Protein AF-A0A2M7JSU0-F1 (afdb_monomer)

Sequence (61 aa):
HFDGKLYIGYTANLRSRLREHQSGEVISTKPRRPFELIFYEAYKNKEDAKRRERYFKTGKG

Secondary structure (DSSP, 8-state):
-----------S-HHHHHHHHHHT-STTTGGGPSP--------SSHHHHHHHHHHHHT---

pLDDT: mean 81.37, std 9.95, range [44.44, 89.88]

Mean predicted aligned error: 6.25 Å

Foldseek 3Di:
DAPPDDDQDDDPDPVVVQVCLQVLVPVVNSVNDDDDCPDDDDDPDPVVVVVVSVVVVPPDD

Solvent-accessible surface area (backbone atoms only — not comparable to full-atom values): 4229 Å² total; per-residue (Å²): 124,82,86,88,70,86,84,88,85,88,71,97,46,66,69,62,51,53,49,38,45,61,74,37,74,42,72,93,48,34,87,62,42,79,76,78,89,86,78,88,87,89,63,96,46,71,65,62,46,51,53,51,51,48,55,68,71,62,65,73,125

Radius of gyration: 12.57 Å; Cα contacts (8 Å, |Δi|>4): 34; chains: 1; bounding box: 26×30×30 Å

Structure (mmCIF, N/CA/C/O backbone):
data_AF-A0A2M7JSU0-F1
#
_entry.id   AF-A0A2M7JSU0-F1
#
loop_
_atom_site.group_PDB
_atom_site.id
_atom_site.type_symbol
_atom_site.label_atom_id
_atom_site.label_alt_id
_atom_site.label_comp_id
_atom_site.label_asym_id
_atom_site.label_entity_id
_atom_site.label_seq_id
_atom_site.pdbx_PDB_ins_code
_atom_site.Cartn_x
_atom_site.Cartn_y
_atom_site.Cartn_z
_atom_site.occupancy
_atom_site.B_iso_or_equiv
_atom_site.auth_seq_id
_atom_site.auth_comp_id
_atom_site.auth_asym_id
_atom_site.auth_atom_id
_atom_site.pdbx_PDB_model_num
ATOM 1 N N . HIS A 1 1 ? -15.468 3.747 12.736 1.00 52.34 1 HIS A N 1
ATOM 2 C CA . HIS A 1 1 ? -14.534 4.877 12.906 1.00 52.34 1 HIS A CA 1
ATOM 3 C C . HIS A 1 1 ? -13.605 4.844 11.698 1.00 52.34 1 HIS A C 1
ATOM 5 O O . HIS A 1 1 ? -12.883 3.868 11.560 1.00 52.34 1 HIS A O 1
ATOM 11 N N . PHE A 1 2 ? -13.730 5.789 10.763 1.00 60.03 2 PHE A N 1
ATOM 12 C CA . PHE A 1 2 ? -12.849 5.908 9.592 1.00 60.03 2 PHE A CA 1
ATOM 13 C C . PHE A 1 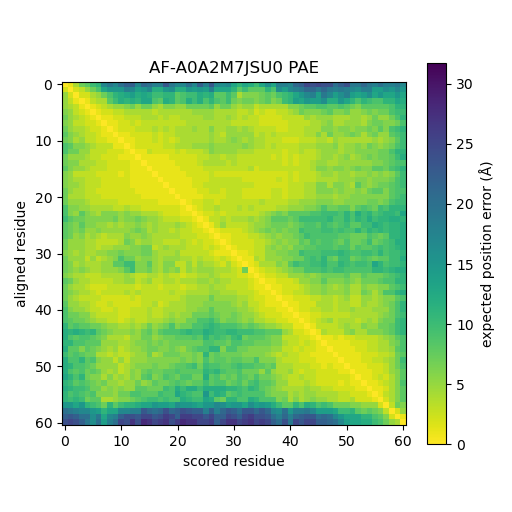2 ? -11.777 6.931 9.966 1.00 60.03 2 PHE A C 1
ATOM 15 O O . PHE A 1 2 ? -12.125 8.050 10.335 1.00 60.03 2 PHE A O 1
ATOM 22 N N . ASP A 1 3 ? -10.497 6.558 9.951 1.00 70.81 3 ASP A N 1
ATOM 23 C CA . ASP A 1 3 ? -9.432 7.425 10.476 1.00 70.81 3 ASP A CA 1
ATOM 24 C C . ASP A 1 3 ? -8.994 8.523 9.492 1.00 70.81 3 ASP A C 1
ATOM 26 O O . ASP A 1 3 ? -8.126 9.327 9.823 1.00 70.81 3 ASP A O 1
ATOM 30 N N . GLY A 1 4 ? -9.578 8.557 8.287 1.00 76.31 4 GLY A N 1
ATOM 31 C CA . GLY A 1 4 ? -9.305 9.553 7.243 1.00 76.31 4 GLY A CA 1
ATOM 32 C C . GLY A 1 4 ? -7.888 9.488 6.666 1.00 76.31 4 GLY A C 1
ATOM 33 O O . GLY A 1 4 ? -7.530 10.290 5.807 1.00 76.31 4 GLY A O 1
ATOM 34 N N . LYS A 1 5 ? -7.060 8.544 7.122 1.00 82.50 5 LYS A N 1
ATOM 35 C CA . LYS A 1 5 ? -5.673 8.407 6.689 1.00 82.50 5 LYS A CA 1
ATOM 36 C C . LYS A 1 5 ? -5.584 7.381 5.574 1.00 82.50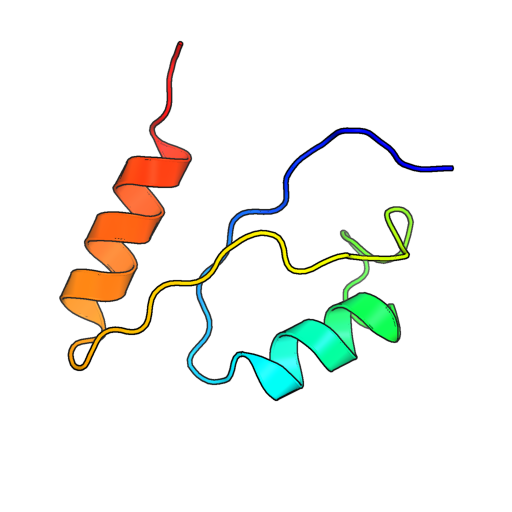 5 LYS A C 1
ATOM 38 O O . LYS A 1 5 ? -6.121 6.279 5.670 1.00 82.50 5 LYS A O 1
ATOM 43 N N . LEU A 1 6 ? -4.784 7.696 4.566 1.00 84.12 6 LEU A N 1
ATOM 44 C CA . LEU A 1 6 ? -4.476 6.761 3.493 1.00 84.12 6 LEU A CA 1
ATOM 45 C C . LEU A 1 6 ? -3.455 5.711 3.953 1.00 84.12 6 LEU A C 1
ATOM 47 O O . LEU A 1 6 ? -2.636 5.938 4.851 1.00 84.12 6 LEU A O 1
ATOM 51 N N . TYR A 1 7 ? -3.528 4.529 3.348 1.00 83.69 7 TYR A N 1
ATOM 52 C CA . TYR A 1 7 ? -2.477 3.521 3.402 1.00 83.69 7 TYR A CA 1
ATOM 53 C C . TYR A 1 7 ? -1.906 3.366 1.995 1.00 83.69 7 TYR A C 1
ATOM 55 O O . TYR A 1 7 ? -2.647 3.111 1.051 1.00 83.69 7 TYR A O 1
ATOM 63 N N . ILE A 1 8 ? -0.590 3.530 1.861 1.00 85.69 8 ILE A N 1
ATOM 64 C CA . ILE A 1 8 ? 0.116 3.423 0.583 1.00 85.69 8 ILE A CA 1
ATOM 65 C C . ILE A 1 8 ? 1.117 2.279 0.703 1.00 85.69 8 ILE A C 1
ATOM 67 O O . ILE A 1 8 ? 1.979 2.279 1.587 1.00 85.69 8 ILE A O 1
ATOM 71 N N . GLY A 1 9 ? 1.004 1.303 -0.193 1.00 84.50 9 GLY A N 1
ATOM 72 C CA . GLY A 1 9 ? 1.877 0.140 -0.225 1.00 84.50 9 GLY A CA 1
ATOM 73 C C . GLY A 1 9 ? 1.914 -0.504 -1.604 1.00 84.50 9 GLY A C 1
ATOM 74 O O . GLY A 1 9 ? 0.999 -0.332 -2.406 1.00 84.50 9 GLY A O 1
ATOM 75 N N . TYR A 1 10 ? 2.959 -1.284 -1.857 1.00 85.88 10 TYR A N 1
ATOM 76 C CA . TYR A 1 10 ? 3.050 -2.173 -3.010 1.00 85.88 10 TYR A CA 1
ATOM 77 C C . TYR A 1 10 ? 2.900 -3.637 -2.590 1.00 85.88 10 TYR A C 1
ATOM 79 O O . TYR A 1 10 ? 3.250 -4.031 -1.477 1.00 85.88 10 TYR A O 1
ATOM 87 N N . THR A 1 11 ? 2.395 -4.463 -3.500 1.00 88.00 11 THR A N 1
ATOM 88 C CA . THR A 1 11 ? 2.294 -5.913 -3.320 1.00 88.00 11 THR A CA 1
ATOM 89 C C . THR A 1 11 ? 2.386 -6.607 -4.673 1.00 88.00 11 THR A C 1
ATOM 91 O O . THR A 1 11 ? 2.004 -6.036 -5.692 1.00 88.00 11 THR A O 1
ATOM 94 N N . ALA A 1 12 ? 2.879 -7.845 -4.686 1.00 89.25 12 ALA A N 1
ATOM 95 C CA . ALA A 1 12 ? 2.794 -8.710 -5.862 1.00 89.25 12 ALA A CA 1
ATOM 96 C C . ALA A 1 12 ? 1.388 -9.316 -6.034 1.00 89.25 12 ALA A C 1
ATOM 98 O O . ALA A 1 12 ? 1.025 -9.730 -7.129 1.00 89.25 12 ALA A O 1
ATOM 99 N N . ASN A 1 13 ? 0.591 -9.365 -4.960 1.00 89.56 13 ASN A N 1
ATOM 100 C CA . ASN A 1 13 ? -0.767 -9.898 -4.975 1.00 89.56 13 ASN A CA 1
ATOM 101 C C . ASN A 1 13 ? -1.717 -8.967 -4.210 1.00 89.56 13 ASN A C 1
ATOM 103 O O . ASN A 1 13 ? -1.729 -8.931 -2.976 1.00 89.56 13 ASN A O 1
A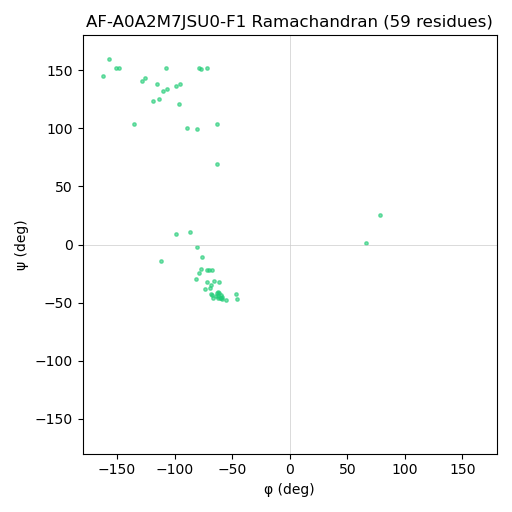TOM 107 N N . LEU A 1 14 ? -2.516 -8.208 -4.965 1.00 88.25 14 LEU A N 1
ATOM 108 C CA . LEU A 1 14 ? -3.482 -7.246 -4.430 1.00 88.25 14 LEU A CA 1
ATOM 109 C C . LEU A 1 14 ? -4.577 -7.923 -3.595 1.00 88.25 14 LEU A C 1
ATOM 111 O O . LEU A 1 14 ? -4.933 -7.426 -2.529 1.00 88.25 14 LEU A O 1
ATOM 115 N N . ARG A 1 15 ? -5.087 -9.074 -4.052 1.00 88.56 15 ARG A N 1
ATOM 116 C CA . ARG A 1 15 ? -6.201 -9.778 -3.396 1.00 88.56 15 ARG A CA 1
ATOM 117 C C . ARG A 1 15 ? -5.793 -10.317 -2.031 1.00 88.56 15 ARG A C 1
ATOM 119 O O . ARG A 1 15 ? -6.520 -10.106 -1.063 1.00 88.56 15 ARG A O 1
ATOM 126 N N . SER A 1 16 ? -4.628 -10.963 -1.946 1.00 89.81 16 SER A N 1
ATOM 127 C CA . SER A 1 16 ? -4.099 -11.451 -0.668 1.00 89.81 16 SER A CA 1
ATOM 128 C C . SER A 1 16 ? -3.872 -10.296 0.301 1.00 89.81 16 SER A C 1
ATOM 130 O O . SER A 1 16 ? -4.368 -10.339 1.421 1.00 89.81 16 SER A O 1
ATOM 132 N N . ARG A 1 17 ? -3.251 -9.209 -0.175 1.00 89.81 17 ARG A N 1
ATOM 133 C CA . ARG A 1 17 ? -2.948 -8.036 0.651 1.00 89.81 17 ARG A CA 1
ATOM 134 C C . ARG A 1 17 ? -4.201 -7.397 1.243 1.00 89.81 17 ARG A C 1
ATOM 136 O O . ARG A 1 17 ? -4.233 -7.096 2.433 1.00 89.81 17 ARG A O 1
ATOM 143 N N . LEU A 1 18 ? -5.241 -7.209 0.430 1.00 88.56 18 LEU A N 1
ATOM 144 C CA . LEU A 1 18 ? -6.526 -6.686 0.899 1.00 88.56 18 LEU A CA 1
ATOM 145 C C . LEU A 1 18 ? -7.167 -7.607 1.934 1.00 88.56 18 LEU A C 1
ATOM 147 O O . LEU A 1 18 ? -7.668 -7.126 2.948 1.00 88.56 18 LEU A O 1
ATOM 151 N N . ARG A 1 19 ? -7.102 -8.925 1.717 1.00 89.69 19 ARG A N 1
ATOM 152 C CA . ARG A 1 19 ? -7.618 -9.907 2.671 1.00 89.69 19 ARG A CA 1
ATOM 153 C C . ARG A 1 19 ? -6.886 -9.834 4.011 1.00 89.69 19 ARG A C 1
ATOM 155 O O . ARG A 1 19 ? -7.564 -9.779 5.026 1.00 89.69 19 ARG A O 1
ATOM 162 N N . GLU A 1 20 ? -5.555 -9.769 4.014 1.00 88.19 20 GLU A N 1
ATOM 163 C CA . GLU A 1 20 ? -4.727 -9.654 5.230 1.00 88.19 20 GLU A CA 1
ATOM 164 C C . GLU A 1 20 ? -5.013 -8.359 6.015 1.00 88.19 20 GLU A C 1
ATOM 166 O O . GLU A 1 20 ? -5.095 -8.348 7.248 1.00 88.19 20 GLU A O 1
ATOM 171 N N . HIS A 1 21 ? -5.186 -7.238 5.306 1.00 86.81 21 HIS A N 1
ATOM 172 C CA . HIS A 1 21 ? -5.534 -5.965 5.937 1.00 86.81 21 HIS A CA 1
ATOM 173 C C . HIS A 1 21 ? -6.954 -5.973 6.508 1.00 86.81 21 HIS A C 1
ATOM 175 O O . HIS A 1 21 ? -7.165 -5.443 7.597 1.00 86.81 21 HIS A O 1
ATOM 181 N N . GLN A 1 22 ? -7.911 -6.611 5.830 1.00 85.06 22 GLN A N 1
ATOM 182 C CA . GLN A 1 22 ? -9.287 -6.731 6.311 1.00 85.06 22 GLN A CA 1
ATOM 183 C C . GLN A 1 22 ? -9.413 -7.741 7.468 1.00 85.06 22 GLN A C 1
ATOM 185 O O . GLN A 1 22 ? -10.120 -7.480 8.445 1.00 85.06 22 GLN A O 1
ATOM 190 N N . SER A 1 23 ? -8.678 -8.859 7.420 1.00 86.94 23 SER A N 1
ATOM 191 C CA . SER A 1 23 ? -8.618 -9.863 8.497 1.00 86.94 23 SER A CA 1
ATOM 192 C C . SER A 1 23 ? -7.924 -9.326 9.751 1.00 86.94 23 SER A C 1
ATOM 194 O O . SER A 1 23 ? -8.199 -9.781 10.861 1.00 86.94 23 SER 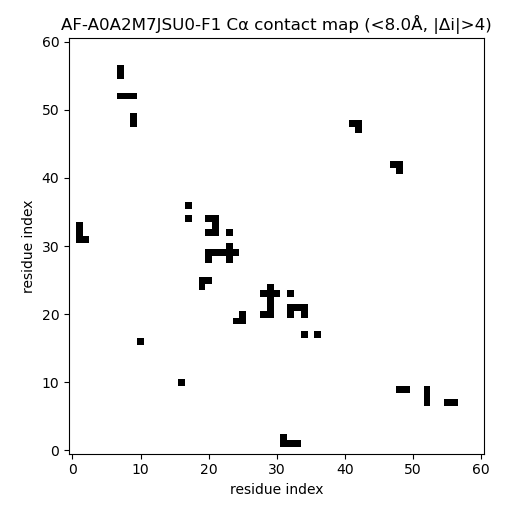A O 1
ATOM 196 N N . GLY A 1 24 ? -7.104 -8.279 9.607 1.00 84.88 24 GLY A N 1
ATOM 197 C CA . GLY A 1 24 ? -6.382 -7.657 10.713 1.00 84.88 24 GLY A CA 1
ATOM 198 C C . GLY A 1 24 ? -5.145 -8.440 11.134 1.00 84.88 24 GLY A C 1
ATOM 199 O O . GLY A 1 24 ? -4.721 -8.323 12.283 1.00 84.88 24 GLY A O 1
ATOM 200 N N . GLU A 1 25 ? -4.572 -9.221 10.221 1.00 86.25 25 GLU A N 1
ATOM 201 C CA . GLU A 1 25 ? -3.325 -9.964 10.441 1.00 86.25 25 GLU A CA 1
ATOM 202 C C . GLU A 1 25 ? -2.104 -9.039 10.472 1.00 86.25 25 GLU A C 1
ATOM 204 O O . GLU A 1 25 ? -1.089 -9.339 11.096 1.00 86.25 25 GLU A O 1
ATOM 209 N N . VAL A 1 26 ? -2.223 -7.847 9.885 1.00 82.88 26 VAL A N 1
ATOM 210 C CA . VAL A 1 26 ? -1.174 -6.828 9.919 1.00 82.88 26 VAL A CA 1
ATOM 211 C C . VAL A 1 26 ? -1.352 -5.928 11.145 1.00 82.88 26 VAL A C 1
ATOM 213 O O . VAL A 1 26 ? -2.137 -4.978 11.111 1.00 82.88 26 VAL A O 1
ATOM 216 N N . ILE A 1 27 ? -0.575 -6.184 12.204 1.00 83.62 27 ILE A N 1
ATOM 217 C CA . ILE A 1 27 ? -0.643 -5.517 13.526 1.00 83.62 27 ILE A CA 1
ATOM 218 C C . ILE A 1 27 ? -0.751 -3.986 13.421 1.00 83.62 27 ILE A C 1
ATOM 220 O O . ILE A 1 27 ? -1.619 -3.384 14.049 1.00 83.62 27 ILE A O 1
ATOM 224 N N . SER A 1 28 ? 0.076 -3.353 12.583 1.00 81.69 28 SER A N 1
ATOM 225 C CA . SER A 1 28 ? 0.129 -1.889 12.434 1.00 81.69 28 SER A CA 1
ATOM 226 C C . SER A 1 28 ? -1.098 -1.273 11.753 1.00 81.69 28 SER A C 1
ATOM 228 O O . SER A 1 28 ? -1.370 -0.087 11.918 1.00 81.69 28 SER A O 1
ATOM 230 N N . THR A 1 29 ? -1.852 -2.064 10.988 1.00 81.06 29 THR A N 1
ATOM 231 C CA . THR A 1 29 ? -3.048 -1.607 10.255 1.00 81.06 29 THR A CA 1
ATOM 232 C C . THR A 1 29 ? -4.344 -2.200 10.806 1.00 81.06 29 THR A C 1
ATOM 234 O O . THR A 1 29 ? -5.415 -1.657 10.559 1.00 81.06 29 THR A O 1
ATOM 237 N N . LYS A 1 30 ? -4.255 -3.238 11.649 1.00 84.06 30 LYS A N 1
ATOM 238 C CA . LYS A 1 30 ? -5.364 -3.865 12.377 1.00 84.06 30 LYS A CA 1
ATOM 239 C C . LYS A 1 30 ? -6.312 -2.872 13.071 1.00 84.06 30 LYS A C 1
ATOM 241 O O . LYS A 1 30 ? -7.520 -3.100 12.967 1.00 84.06 30 LYS A O 1
ATOM 246 N N . PRO A 1 31 ? -5.849 -1.799 13.752 1.00 84.06 31 PRO A N 1
ATOM 247 C CA . PRO A 1 31 ? -6.756 -0.844 14.399 1.00 84.06 31 PRO A CA 1
ATOM 248 C C . PRO A 1 31 ? -7.438 0.130 13.425 1.00 84.06 31 PRO A C 1
ATOM 250 O O . PRO A 1 31 ? -8.356 0.832 13.829 1.00 84.06 31 PRO A O 1
ATOM 253 N N . ARG A 1 32 ? -7.014 0.181 12.155 1.00 83.06 32 ARG A N 1
ATOM 254 C CA . ARG A 1 32 ? -7.514 1.119 11.130 1.00 83.06 32 ARG A CA 1
ATOM 255 C C . ARG A 1 32 ? -8.559 0.496 10.192 1.00 83.06 32 ARG A C 1
ATOM 257 O O . ARG A 1 32 ? -8.913 1.087 9.184 1.00 83.06 32 ARG A O 1
ATOM 264 N N . ARG A 1 33 ? -9.030 -0.713 10.506 1.00 82.44 33 ARG A N 1
ATOM 265 C CA . ARG A 1 33 ? -10.067 -1.417 9.739 1.00 82.44 33 ARG A CA 1
ATOM 266 C C . ARG A 1 33 ? -11.446 -0.767 9.935 1.00 82.44 33 ARG A C 1
ATOM 268 O O . ARG A 1 33 ? -11.714 -0.270 11.030 1.00 82.44 33 ARG A O 1
ATOM 275 N N . PRO A 1 34 ? -12.361 -0.870 8.954 1.00 82.94 34 PRO A N 1
ATOM 276 C CA . PRO A 1 34 ? -12.224 -1.563 7.665 1.00 82.94 34 PRO A CA 1
ATOM 277 C C . PRO A 1 34 ? -11.425 -0.754 6.629 1.00 82.94 34 PRO A C 1
ATOM 279 O O . PRO A 1 34 ? -11.431 0.471 6.671 1.00 82.94 34 PRO A O 1
ATOM 282 N N . PHE A 1 35 ? -10.762 -1.438 5.690 1.00 83.69 35 PHE A N 1
ATOM 283 C CA . PHE A 1 35 ? -10.079 -0.788 4.565 1.00 83.69 35 PHE A CA 1
ATOM 284 C C . PHE A 1 35 ? -10.938 -0.828 3.302 1.00 83.69 35 PHE A C 1
ATOM 286 O O . PHE A 1 35 ? -11.477 -1.874 2.946 1.00 83.69 35 PHE A O 1
ATOM 293 N N . GLU A 1 36 ? -10.996 0.298 2.595 1.00 84.56 36 GLU A N 1
ATOM 294 C CA . GLU A 1 36 ? -11.598 0.408 1.268 1.00 84.56 36 GLU A CA 1
ATOM 295 C C . GLU A 1 36 ? -10.504 0.639 0.219 1.00 84.56 36 GLU A C 1
ATOM 297 O O . GLU A 1 36 ? -9.615 1.477 0.400 1.00 84.56 36 GLU A O 1
ATOM 302 N N . LEU A 1 37 ? -10.539 -0.127 -0.875 1.00 86.00 37 LEU A N 1
ATOM 303 C CA . LEU A 1 37 ? -9.607 0.060 -1.982 1.00 86.00 37 LEU A CA 1
ATOM 304 C C . LEU A 1 37 ? -10.081 1.223 -2.858 1.00 86.00 37 LEU A C 1
ATOM 306 O O . LEU A 1 37 ? -10.924 1.037 -3.728 1.00 86.00 37 LEU A O 1
ATOM 310 N N . ILE A 1 38 ? -9.485 2.397 -2.661 1.00 87.56 38 ILE A N 1
ATOM 311 C CA . ILE A 1 38 ? -9.806 3.594 -3.452 1.00 87.56 38 ILE A CA 1
ATOM 312 C C . ILE A 1 38 ? -9.089 3.638 -4.812 1.00 87.56 38 ILE A C 1
ATOM 314 O O . ILE A 1 38 ? -9.590 4.237 -5.758 1.00 87.56 38 ILE A O 1
ATOM 318 N N . PHE A 1 39 ? -7.89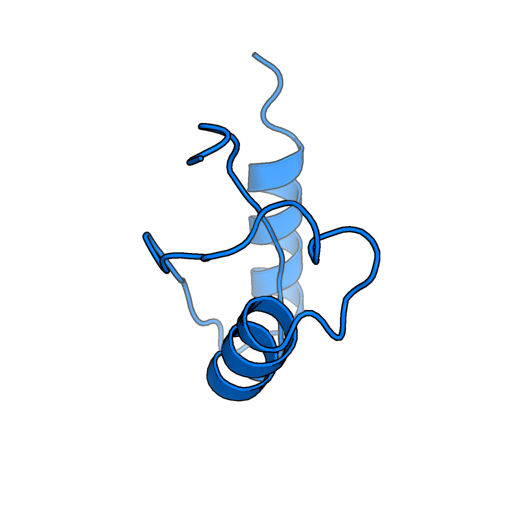8 3.035 -4.917 1.00 87.44 39 PHE A N 1
ATOM 319 C CA . PHE A 1 39 ? -7.051 3.105 -6.110 1.00 87.44 39 PHE A CA 1
ATOM 320 C C . PHE A 1 39 ? -5.989 1.999 -6.114 1.00 87.44 39 PHE A C 1
ATOM 322 O O . PHE A 1 39 ? -5.440 1.657 -5.064 1.00 87.44 39 PHE A O 1
ATOM 329 N N . TYR A 1 40 ? -5.660 1.473 -7.298 1.00 89.88 40 TYR A N 1
ATOM 330 C CA . TYR A 1 40 ? -4.489 0.621 -7.508 1.00 89.88 40 TYR A CA 1
ATOM 331 C C . TYR A 1 40 ? -3.915 0.797 -8.919 1.00 89.88 40 TYR A C 1
ATOM 333 O O . TYR A 1 40 ? -4.642 1.067 -9.871 1.00 89.88 40 TYR A O 1
ATOM 341 N N . GLU A 1 41 ? -2.609 0.565 -9.057 1.00 86.38 41 GLU A N 1
ATOM 342 C CA . GLU A 1 41 ? -1.920 0.450 -10.345 1.00 86.38 41 GLU A CA 1
ATOM 343 C C . GLU A 1 41 ? -1.158 -0.875 -10.399 1.00 86.38 41 GLU A C 1
ATOM 345 O O . GLU A 1 41 ? -0.591 -1.321 -9.398 1.00 86.38 41 GLU A O 1
ATOM 350 N N . ALA A 1 42 ? -1.129 -1.504 -11.575 1.00 86.75 42 ALA A N 1
ATOM 351 C CA . ALA A 1 42 ? -0.398 -2.742 -11.814 1.00 86.75 42 ALA A CA 1
ATOM 352 C C . ALA A 1 42 ? 0.726 -2.510 -12.829 1.00 86.75 42 ALA A C 1
ATOM 354 O O . ALA A 1 42 ? 0.539 -1.840 -13.842 1.00 86.75 42 ALA A O 1
ATOM 355 N N . TYR A 1 43 ? 1.887 -3.103 -12.563 1.00 85.00 43 TYR A N 1
ATOM 356 C CA . TYR A 1 43 ? 3.092 -2.946 -13.373 1.00 85.00 43 TYR A CA 1
ATOM 357 C C . TYR A 1 43 ? 3.650 -4.319 -13.737 1.00 85.00 43 TYR A C 1
ATOM 359 O O . TYR A 1 43 ? 3.665 -5.225 -12.905 1.00 85.00 43 TYR A O 1
ATOM 367 N N . LYS A 1 44 ? 4.142 -4.466 -14.972 1.00 84.50 44 LYS A N 1
ATOM 368 C CA . LYS A 1 44 ? 4.807 -5.700 -15.424 1.00 84.50 44 LYS A CA 1
ATOM 369 C C . LYS A 1 44 ? 6.192 -5.873 -14.794 1.00 84.50 44 LYS A C 1
ATOM 371 O O . LYS A 1 44 ? 6.607 -6.998 -14.544 1.00 84.50 44 LYS A O 1
ATOM 376 N N . ASN A 1 45 ? 6.889 -4.768 -14.526 1.00 87.75 45 ASN A N 1
ATOM 377 C CA . ASN A 1 45 ? 8.206 -4.769 -13.899 1.00 87.75 45 ASN A CA 1
ATOM 378 C C . ASN A 1 45 ? 8.120 -4.281 -12.441 1.00 87.75 45 ASN A C 1
ATOM 380 O O . ASN A 1 45 ? 7.504 -3.258 -12.130 1.00 87.75 45 ASN A O 1
ATOM 384 N N . LYS A 1 46 ? 8.787 -5.007 -11.539 1.00 83.25 46 LYS A N 1
ATOM 385 C CA . LYS A 1 46 ? 8.914 -4.670 -10.116 1.00 83.25 46 LYS A CA 1
ATOM 386 C C . LYS A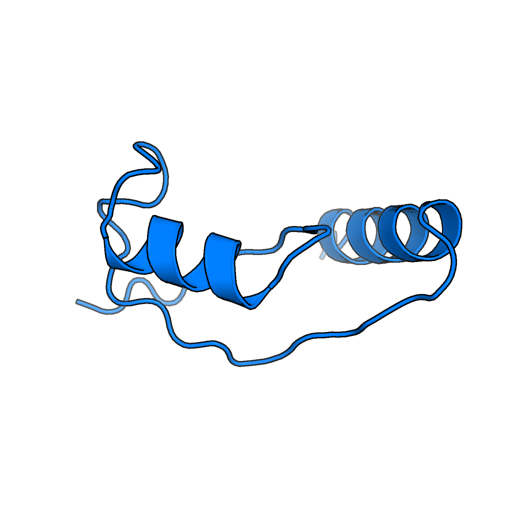 1 46 ? 9.633 -3.338 -9.896 1.00 83.25 46 LYS A C 1
ATOM 388 O O . LYS A 1 46 ? 9.341 -2.647 -8.920 1.00 83.25 46 LYS A O 1
ATOM 393 N N . GLU A 1 47 ? 10.574 -2.981 -10.766 1.00 85.62 47 GLU A N 1
ATOM 394 C CA . GLU A 1 47 ? 11.323 -1.726 -10.655 1.00 85.62 47 GLU A CA 1
ATOM 395 C C . GLU A 1 47 ? 10.435 -0.504 -10.888 1.00 85.62 47 GLU A C 1
ATOM 397 O O . GLU A 1 47 ? 10.468 0.434 -10.087 1.00 85.62 47 GLU A O 1
ATOM 402 N N . ASP A 1 48 ? 9.568 -0.557 -11.903 1.00 82.00 48 ASP A N 1
ATOM 403 C CA . ASP A 1 48 ? 8.585 0.494 -12.174 1.00 82.00 48 ASP A CA 1
ATOM 404 C C . ASP A 1 48 ? 7.605 0.652 -11.006 1.00 82.00 48 ASP A C 1
ATOM 406 O O . ASP A 1 48 ? 7.376 1.772 -10.537 1.00 82.00 48 ASP A O 1
ATOM 410 N N . ALA A 1 49 ? 7.114 -0.469 -10.460 1.00 81.38 49 ALA A N 1
ATOM 411 C CA . ALA A 1 49 ? 6.232 -0.470 -9.293 1.00 81.38 49 ALA A CA 1
ATOM 412 C C . ALA A 1 49 ? 6.888 0.205 -8.075 1.00 81.38 49 ALA A C 1
ATOM 414 O O . ALA A 1 49 ? 6.289 1.063 -7.426 1.00 81.38 49 ALA A O 1
ATOM 415 N N . LYS A 1 50 ? 8.149 -0.136 -7.777 1.00 81.06 50 LYS A N 1
ATOM 416 C CA . LYS A 1 50 ? 8.903 0.455 -6.658 1.00 81.06 50 LYS A CA 1
ATOM 417 C C . LYS A 1 50 ? 9.247 1.925 -6.883 1.00 81.06 50 LYS A C 1
ATOM 419 O O . LYS A 1 50 ? 9.302 2.688 -5.918 1.00 81.06 50 LYS A O 1
ATOM 424 N N . ARG A 1 51 ? 9.528 2.338 -8.124 1.00 84.12 51 ARG A N 1
ATOM 425 C CA . ARG A 1 51 ? 9.779 3.749 -8.461 1.00 84.12 51 ARG A CA 1
ATOM 426 C C . ARG A 1 51 ? 8.529 4.589 -8.204 1.00 84.12 51 ARG A C 1
ATOM 428 O O . ARG A 1 51 ? 8.633 5.636 -7.572 1.00 84.12 51 ARG A O 1
ATOM 435 N N . ARG A 1 52 ? 7.356 4.102 -8.620 1.00 81.56 52 ARG A N 1
ATOM 436 C CA . ARG A 1 52 ? 6.067 4.775 -8.390 1.00 81.56 52 ARG A CA 1
ATOM 437 C C . ARG A 1 52 ? 5.669 4.786 -6.921 1.00 81.56 52 ARG A C 1
ATOM 439 O O . ARG A 1 52 ? 5.289 5.837 -6.420 1.00 81.56 52 ARG A O 1
ATOM 446 N N . GLU A 1 53 ? 5.849 3.683 -6.196 1.00 79.44 53 GLU A N 1
ATOM 447 C CA . GLU A 1 53 ? 5.584 3.671 -4.752 1.00 79.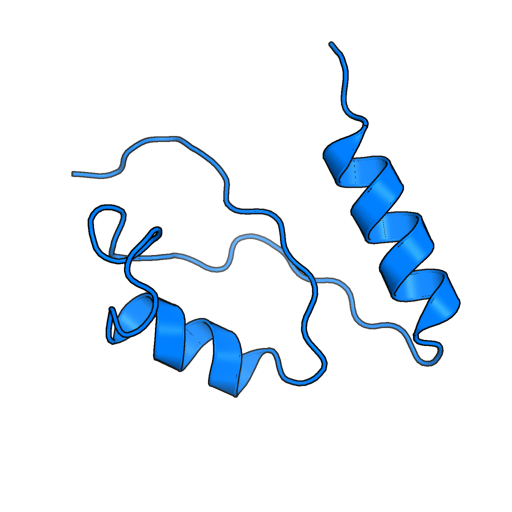44 53 GLU A CA 1
ATOM 448 C C . GLU A 1 53 ? 6.456 4.692 -4.004 1.00 79.44 53 GLU A C 1
ATOM 450 O O . GLU A 1 53 ? 5.956 5.432 -3.157 1.00 79.44 53 GLU A O 1
ATOM 455 N N . ARG A 1 54 ? 7.753 4.775 -4.339 1.00 80.19 54 ARG A N 1
ATOM 456 C CA . ARG A 1 54 ? 8.641 5.792 -3.761 1.00 80.19 54 ARG A CA 1
ATOM 457 C C . ARG A 1 54 ? 8.148 7.200 -4.055 1.00 80.19 54 ARG A C 1
ATOM 459 O O . ARG A 1 54 ? 8.075 7.976 -3.115 1.00 80.19 54 ARG A O 1
ATOM 466 N N . TYR A 1 55 ? 7.741 7.486 -5.292 1.00 80.25 55 TYR A N 1
ATOM 467 C CA . TYR A 1 55 ? 7.164 8.780 -5.662 1.00 80.25 55 TYR A CA 1
ATOM 468 C C . TYR A 1 55 ? 5.956 9.153 -4.783 1.00 80.25 55 TYR A C 1
ATOM 470 O O . TYR A 1 55 ? 5.926 10.244 -4.217 1.00 80.25 55 TYR A O 1
ATOM 478 N N . PHE A 1 56 ? 5.013 8.224 -4.584 1.00 72.56 56 PHE A N 1
ATOM 479 C CA . PHE A 1 56 ? 3.847 8.441 -3.717 1.00 72.56 56 PHE A CA 1
ATOM 480 C C . PHE A 1 56 ? 4.210 8.613 -2.234 1.00 72.56 56 PHE A C 1
ATOM 482 O O . PHE A 1 56 ? 3.540 9.355 -1.522 1.00 72.56 56 PHE A O 1
ATOM 489 N N . LYS A 1 57 ? 5.278 7.963 -1.757 1.00 72.56 57 LYS A N 1
ATOM 490 C CA . LYS A 1 57 ? 5.784 8.128 -0.382 1.00 72.56 57 LYS A CA 1
ATOM 491 C C . LYS A 1 57 ? 6.601 9.407 -0.188 1.00 72.56 57 LYS A C 1
ATOM 493 O O . LYS A 1 57 ? 6.694 9.892 0.933 1.00 72.56 57 LYS A O 1
ATOM 498 N N . THR A 1 58 ? 7.189 9.953 -1.252 1.00 72.56 58 THR A N 1
ATOM 499 C CA . THR A 1 58 ? 7.952 11.212 -1.235 1.00 72.56 58 THR A CA 1
ATOM 500 C C . THR A 1 58 ? 7.085 12.452 -1.423 1.00 72.56 58 THR A C 1
ATOM 502 O O . THR A 1 58 ? 7.642 13.530 -1.609 1.00 72.56 58 THR A O 1
ATOM 505 N N . GLY A 1 59 ? 5.755 12.325 -1.354 1.00 54.47 59 GLY A N 1
ATOM 506 C CA . GLY A 1 59 ? 4.819 13.445 -1.282 1.00 54.47 59 GLY A CA 1
ATOM 507 C C . GLY A 1 59 ? 5.003 14.266 -0.003 1.00 54.47 59 GLY A C 1
ATOM 508 O O . GLY A 1 59 ? 4.157 14.240 0.883 1.00 54.47 59 GLY A O 1
ATOM 509 N N . LYS A 1 60 ? 6.131 14.977 0.082 1.00 47.34 60 LYS A N 1
ATOM 510 C CA . LYS A 1 60 ? 6.246 16.256 0.767 1.00 47.34 60 LYS A CA 1
ATOM 511 C C . LYS A 1 60 ? 5.337 17.231 0.018 1.00 47.34 60 LYS A C 1
ATOM 513 O O . LYS A 1 60 ? 5.674 17.658 -1.086 1.00 47.34 60 LYS A O 1
ATOM 518 N N . GLY A 1 61 ? 4.180 17.513 0.602 1.00 44.44 61 GLY A N 1
ATOM 519 C CA . GLY A 1 61 ? 3.831 18.908 0.848 1.00 44.44 61 GLY A CA 1
ATOM 520 C C . GLY A 1 61 ? 4.591 19.358 2.085 1.00 44.44 61 GLY A C 1
ATOM 521 O O . GLY A 1 61 ? 4.725 18.511 3.000 1.00 44.44 61 GLY A O 1
#

=== Feature glossary ===
Each block in this record encodes a different view of the same protein. In brief:

Predicted aligned error. PAE(i, j) answers: if I align the predicted and true structures on residue i, how far off (in Å) do I expect residue j to be? A block-diagonal PAE matrix with low values on the blocks and high values off-diagonal is the signature of a multi-domain protein with confidently predicted domains but uncertain inter-domain orientation.

Contact-map, Ramachandran, and PAE plots. Plot images: a contact map (which residues are close in 3D, as an N×N binary image), a Ramachandran scatter (backbone torsion angles, revealing secondary-structure composition at a glance), and — for AlphaFold structures — a PAE heatmap (pairwise prediction confidence).

Backbone torsions (φ/ψ). φ (phi) and ψ (psi) are the two rotatable backbone dihedrals per residue: φ is the C(i-1)–N–Cα–C torsion, ψ is the N–Cα–C–N(i+1) torsion, both in degrees on (−180°, 180°]. α-helical residues cluster near (−60°, −45°); β-strand residues near (−120°, +130°). A Ramachandran plot is simply a scatter of (φ, ψ) for every residue.

Foldseek 3Di. A 3Di character summarizes, for each residue, the relative orientation of the Cα frame of its nearest spatial neighbor. Because it encodes fold topology rather than chemistry, 3Di alignments detect remote structural similarity that sequence alignment misses.

Radius of gyration, Cα contacts, bounding box. Three whole-structure scalars: the radius of gyration (RMS distance of Cα from centroid, in Å), the count of Cα–Cα contacts (pairs closer than 8 Å and separated by more than four residues in sequence — i.e. tertiary, not local, contacts), and the bounding-box dimensions. Together they distinguish compact globular folds from extended fibres or disordered chains.

Sequence. Sequence gives the chain of amino acids in standard one-letter code (A=alanine, C=cysteine, …, Y=tyrosine), read N→C. It is the only feature that is directly encoded by the gene; all structural features are derived from the folded form of this sequence.

mmCIF coordinates. Atomic coordinates in PDBx/mmCIF format — the same representation the Protein Data Bank distributes. Each line of the _atom_site loop places one backbone atom in Cartesian space (units: ångströms, origin: arbitrary).

Secondary structure (3-state, P-SEA). Three-state secondary structu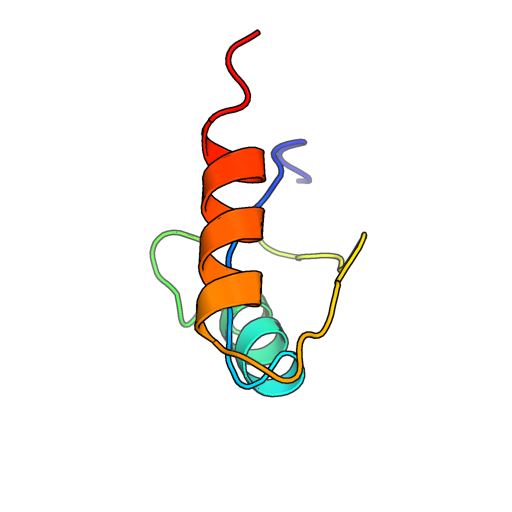re (P-SEA) collapses the eight DSSP classes into helix (a), strand (b), and coil (c). P-SEA assigns these from Cα geometry alone — distances and angles — without requiring backbone oxygens, so it works on any Cα trace.

InterPro / GO / CATH / organism. Functional annotations link the protein to curated databases. InterPro entries identify conserved domains and families by matching the sequence against member-database signatures (Pfam, PROSITE, CDD, …). Gene Ontology (GO) terms describe molecular function, biological process, and cellular component in a controlled vocabulary. CATH plac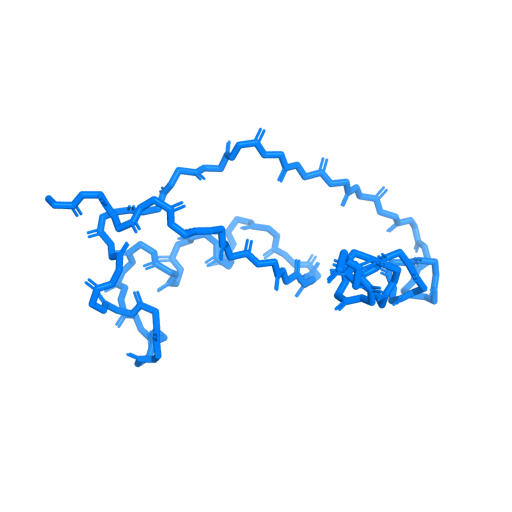es the structure in a hierarchical fold classification (Class/Architecture/Topology/Homologous-superfamily). The organism is the source species.

B-factor. B-factor (Debye–Waller factor) reflects atomic displacement in the crystal lattice. It is an experimental observable (units Å²), not a prediction; low values mean the atom is pinned down, high values mean it moves or is heterogeneous across the crystal.

Rendered structure images. Structure images are PyMOL renders from six orthogonal camera directions. Cartoon representation draws helices as coils and strands as arrows; sticks shows the backbone as bonds; surface shows the solvent-excluded envelope. Rainbow coloring maps sequence position to hue (blue→red, N→C); chain coloring assigns a distinct color per polypeptide.

Solvent-accessible surface area. Solvent-accessible surface area (SASA) is the area in Å² traced out by the centre of a 1.4 Å probe sphere (a water molecule) rolled over the protein's van der Waals surface (Shrake–Rupley / Lee–Richards construction). Buried residues have near-zero SASA; fully exposed residues can exceed 200 Å². The total SASA scales roughly with the number of surface residues.

Secondary structure (8-state, DSSP). The SS8 string is DSSP's per-residue secondary-structure call. α-helix (H) means an i→i+4 H-bond ladder; β-strand (E) means the residue participates in a β-sheet; 3₁₀ (G) and π (I) are tighter and wider helices; T/S are turns/bends; '-' is loop.

pLDDT. For AlphaFold models, the B-factor field carries pLDDT — the model's own estimate of local accuracy on a 0–100 scale. Regions with pLDDT<50 should be treated as essentially unmodeled; they often correspond to intrinsically disordered segments.

Nearest PDB structures. Nearest PDB neighbors are the top structural matches found by Foldseek when searching this structure against the entire Protein Data Bank. Each hit reports a TM-score (0 to 1; >0.5 almost always implies the same fold) and an E-value. These are *structural* homologs — they may share no detectable sequence similarity.